Protein AF-A0A6D0F652-F1 (afdb_monomer)

pLDDT: mean 85.65, std 10.25, range [52.31, 94.94]

Structure (mmCIF, N/CA/C/O backbone):
data_AF-A0A6D0F652-F1
#
_entry.id   AF-A0A6D0F652-F1
#
loop_
_atom_site.group_PDB
_atom_site.id
_atom_site.type_symbol
_atom_site.label_atom_id
_atom_site.label_alt_id
_atom_site.label_comp_id
_atom_site.label_asym_id
_atom_site.label_entity_id
_atom_site.label_seq_id
_atom_site.pdbx_PDB_ins_code
_atom_site.Cartn_x
_atom_site.Cartn_y
_atom_site.Cartn_z
_atom_site.occupancy
_atom_site.B_iso_or_equiv
_atom_site.auth_seq_id
_atom_site.auth_comp_id
_atom_site.auth_asym_id
_atom_site.auth_atom_id
_atom_site.pdbx_PDB_model_num
ATOM 1 N N . MET A 1 1 ? -7.886 6.660 -19.390 1.00 52.31 1 MET A N 1
ATOM 2 C CA . MET A 1 1 ? -7.093 5.838 -18.451 1.00 52.31 1 MET A CA 1
ATOM 3 C C . MET A 1 1 ? -5.653 5.823 -18.949 1.00 52.31 1 MET A C 1
ATOM 5 O O . MET A 1 1 ? -5.416 5.242 -19.998 1.00 52.31 1 MET A O 1
ATOM 9 N N . VAL A 1 2 ? -4.721 6.505 -18.279 1.00 57.00 2 VAL A N 1
ATOM 10 C CA . VAL A 1 2 ? -3.281 6.433 -18.599 1.00 57.00 2 VAL A CA 1
ATOM 11 C C . VAL A 1 2 ? -2.613 5.591 -17.521 1.00 57.00 2 VAL A C 1
ATOM 13 O O . VAL A 1 2 ? -2.649 5.951 -16.347 1.00 57.00 2 VAL A O 1
ATOM 16 N N . PHE A 1 3 ? -2.022 4.463 -17.907 1.00 61.94 3 PHE A N 1
ATOM 17 C CA . PHE A 1 3 ? -1.198 3.664 -17.004 1.00 61.94 3 PHE A CA 1
ATOM 18 C C . PHE A 1 3 ? 0.114 4.415 -16.738 1.00 61.94 3 PHE A C 1
ATOM 20 O O . PHE A 1 3 ? 0.940 4.562 -17.635 1.00 61.94 3 PHE A O 1
ATOM 27 N N . ARG A 1 4 ? 0.315 4.914 -15.511 1.00 68.69 4 ARG A N 1
ATOM 28 C CA . ARG A 1 4 ? 1.582 5.539 -15.093 1.00 68.69 4 ARG A CA 1
ATOM 29 C C . ARG A 1 4 ? 2.616 4.468 -14.736 1.00 68.69 4 ARG A C 1
ATOM 31 O O . ARG A 1 4 ? 2.716 4.017 -13.588 1.00 68.69 4 ARG A O 1
ATOM 38 N N . MET A 1 5 ? 3.380 4.058 -15.740 1.00 78.38 5 MET A N 1
ATOM 39 C CA . MET A 1 5 ? 4.550 3.194 -15.588 1.00 78.38 5 MET A CA 1
ATOM 40 C C . MET A 1 5 ? 5.810 4.037 -15.348 1.00 78.38 5 MET A C 1
ATOM 42 O O . MET A 1 5 ? 5.898 5.170 -15.811 1.00 78.38 5 MET A O 1
ATOM 46 N N . SER A 1 6 ? 6.764 3.487 -14.599 1.00 82.62 6 SER A N 1
ATOM 47 C CA . SER A 1 6 ? 8.073 4.089 -14.316 1.00 82.62 6 SER A CA 1
ATOM 48 C C . SER A 1 6 ? 9.161 3.111 -14.736 1.00 82.62 6 SER A C 1
ATOM 50 O O . SER A 1 6 ? 9.004 1.913 -14.517 1.00 82.62 6 SER A O 1
ATOM 52 N N . GLU A 1 7 ? 10.264 3.597 -15.297 1.00 90.19 7 GLU A N 1
ATOM 53 C CA . GLU A 1 7 ? 11.455 2.780 -15.594 1.00 90.19 7 GLU A CA 1
ATOM 54 C C . GLU A 1 7 ? 12.284 2.477 -14.336 1.00 90.19 7 GLU A C 1
ATOM 56 O O . GLU A 1 7 ? 13.176 1.636 -14.347 1.00 90.19 7 GLU A O 1
ATOM 61 N N . GLN A 1 8 ? 11.979 3.154 -13.230 1.00 91.06 8 GLN A N 1
ATOM 62 C CA . GLN A 1 8 ? 12.623 2.960 -11.936 1.00 91.06 8 GLN A CA 1
ATOM 63 C C . GLN A 1 8 ? 11.710 2.166 -10.995 1.00 91.06 8 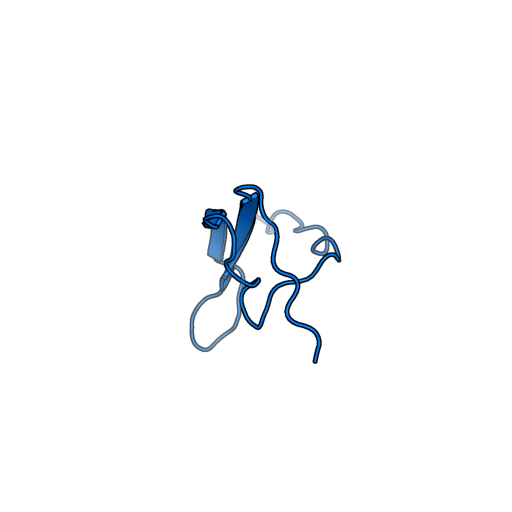GLN A C 1
ATOM 65 O O . GLN A 1 8 ? 10.482 2.335 -11.065 1.00 91.06 8 GLN A O 1
ATOM 70 N N . PRO A 1 9 ? 12.285 1.346 -10.092 1.00 92.38 9 PRO A N 1
ATOM 71 C CA . PRO A 1 9 ? 11.520 0.716 -9.027 1.00 92.38 9 PRO A CA 1
ATOM 72 C C . PRO A 1 9 ? 10.914 1.778 -8.110 1.00 92.38 9 PRO A C 1
ATOM 74 O O . PRO A 1 9 ? 11.492 2.846 -7.907 1.00 92.38 9 PRO A O 1
ATOM 77 N N . ARG A 1 10 ? 9.745 1.481 -7.547 1.00 92.06 10 ARG A N 1
ATOM 78 C CA . ARG A 1 10 ? 9.030 2.381 -6.638 1.00 92.06 10 ARG A CA 1
ATOM 79 C C . ARG A 1 10 ? 8.646 1.634 -5.375 1.00 92.06 10 ARG A C 1
ATOM 81 O O . ARG A 1 10 ? 8.246 0.479 -5.454 1.00 92.06 10 ARG A O 1
ATOM 88 N N . THR A 1 11 ? 8.708 2.310 -4.240 1.00 93.44 11 THR A N 1
ATOM 89 C CA . THR A 1 11 ? 8.056 1.851 -3.012 1.00 93.44 11 THR A CA 1
ATOM 90 C C . THR A 1 11 ? 6.827 2.718 -2.799 1.00 93.44 11 THR A C 1
ATOM 92 O O . THR A 1 11 ? 6.918 3.940 -2.917 1.00 93.44 11 THR A O 1
ATOM 95 N N . ILE A 1 12 ? 5.682 2.091 -2.549 1.00 92.00 12 ILE A N 1
ATOM 96 C CA . ILE A 1 12 ? 4.436 2.781 -2.216 1.00 92.00 12 ILE A CA 1
ATOM 97 C C . ILE A 1 12 ? 3.991 2.395 -0.813 1.00 92.00 12 ILE A C 1
ATOM 99 O O . ILE A 1 12 ? 4.181 1.252 -0.400 1.00 92.00 12 ILE A O 1
ATOM 103 N N . THR A 1 13 ? 3.335 3.324 -0.130 1.00 92.94 13 THR A N 1
ATOM 104 C CA . THR A 1 13 ? 2.622 3.029 1.110 1.00 92.94 13 THR A CA 1
ATOM 105 C C . THR A 1 13 ? 1.262 2.417 0.776 1.00 92.94 13 THR A C 1
ATOM 107 O O . THR A 1 13 ? 0.513 2.927 -0.060 1.00 92.94 13 THR A O 1
ATOM 110 N N . ILE A 1 14 ? 0.956 1.291 1.409 1.00 92.38 14 ILE A N 1
ATOM 111 C CA . ILE A 1 14 ? -0.322 0.589 1.356 1.00 92.38 14 ILE A CA 1
ATOM 112 C C . ILE A 1 14 ? -1.081 0.870 2.645 1.00 92.38 14 ILE A C 1
ATOM 114 O O . ILE A 1 14 ? -0.585 0.596 3.733 1.00 92.38 14 ILE A O 1
ATOM 118 N N . TYR A 1 15 ? -2.328 1.309 2.502 1.00 91.25 15 TYR A N 1
ATOM 119 C CA . TYR A 1 15 ? -3.303 1.355 3.587 1.00 91.25 15 TYR A CA 1
ATOM 120 C C . TYR A 1 15 ? -4.220 0.136 3.467 1.00 91.25 15 TYR A C 1
ATOM 122 O O . TYR A 1 15 ? -4.991 0.017 2.513 1.00 91.25 15 TYR A O 1
ATOM 130 N N . ASN A 1 16 ? -4.102 -0.801 4.405 1.00 91.00 16 ASN A N 1
ATOM 131 C CA . ASN A 1 16 ? -4.905 -2.015 4.427 1.00 91.00 16 ASN A CA 1
ATOM 132 C C . ASN A 1 16 ? -6.283 -1.706 5.003 1.00 91.00 16 ASN A C 1
ATOM 134 O O . ASN A 1 16 ? -6.398 -1.100 6.072 1.00 91.00 16 ASN A O 1
ATOM 138 N N . LEU A 1 17 ? -7.318 -2.162 4.303 1.00 90.75 17 LEU A N 1
ATOM 139 C CA . LEU A 1 17 ? -8.703 -2.026 4.730 1.00 90.75 17 LEU A CA 1
ATOM 140 C C . LEU A 1 17 ? -9.301 -3.408 5.003 1.00 90.75 17 LEU A C 1
ATOM 142 O O . LEU A 1 17 ? -9.040 -4.358 4.259 1.00 90.75 17 LEU A O 1
ATOM 146 N N . LEU A 1 18 ? -10.120 -3.523 6.048 1.00 92.62 18 LEU A N 1
ATOM 147 C CA . LEU A 1 18 ? -10.860 -4.742 6.341 1.00 92.62 18 LEU A CA 1
ATOM 148 C C . LEU A 1 18 ? -11.839 -5.034 5.201 1.00 92.62 18 LEU A C 1
ATOM 150 O O . LEU A 1 18 ? -12.669 -4.199 4.828 1.00 92.62 18 LEU A O 1
ATOM 154 N N . ALA A 1 19 ? -11.759 -6.249 4.662 1.00 92.44 19 ALA A N 1
ATOM 155 C CA . ALA A 1 19 ? -12.665 -6.697 3.619 1.00 92.44 19 ALA A CA 1
ATOM 156 C C . ALA A 1 19 ? -14.115 -6.679 4.134 1.00 92.44 19 ALA A C 1
ATOM 158 O O . ALA A 1 19 ? -14.453 -7.363 5.097 1.00 92.44 19 ALA A O 1
ATOM 159 N N . GLY A 1 20 ? -14.971 -5.897 3.476 1.00 93.44 20 GLY A N 1
ATOM 160 C CA . GLY A 1 20 ? -16.400 -5.789 3.784 1.00 93.44 20 GLY A CA 1
ATOM 161 C C . GLY A 1 20 ? -16.799 -4.481 4.468 1.00 93.44 20 GLY A C 1
ATOM 162 O O . GLY A 1 20 ? -17.829 -3.924 4.100 1.00 93.44 20 GLY A O 1
ATOM 163 N N . THR A 1 21 ? -15.989 -3.956 5.394 1.00 92.38 21 THR A N 1
ATOM 164 C CA . THR A 1 21 ? -16.272 -2.670 6.069 1.00 92.38 21 THR A CA 1
ATOM 165 C C . THR A 1 21 ? -15.478 -1.503 5.488 1.00 92.38 21 THR A C 1
ATOM 167 O O . THR A 1 21 ? -15.883 -0.356 5.650 1.00 92.38 21 THR A O 1
ATOM 170 N N . ASN A 1 22 ? -14.379 -1.781 4.777 1.00 89.00 22 ASN A N 1
ATOM 171 C CA . ASN A 1 22 ? -13.394 -0.787 4.337 1.00 89.00 22 ASN A CA 1
ATOM 172 C C . ASN A 1 22 ? -12.786 0.022 5.496 1.00 89.00 22 ASN A C 1
ATOM 174 O O . ASN A 1 22 ? -12.274 1.121 5.288 1.00 89.00 22 ASN A O 1
ATOM 178 N N . GLU A 1 23 ? -12.834 -0.512 6.715 1.00 88.75 23 GLU A N 1
ATOM 179 C CA . GLU A 1 23 ? -12.200 0.111 7.871 1.00 88.75 23 GLU A CA 1
ATOM 180 C C . GLU A 1 23 ? -10.690 -0.036 7.776 1.00 88.75 23 GLU A C 1
ATOM 182 O O . GLU A 1 23 ? -10.179 -1.100 7.430 1.00 88.75 23 GLU A O 1
ATOM 187 N N . PHE A 1 24 ? -9.971 1.031 8.099 1.00 88.56 24 PHE A N 1
ATOM 188 C CA . PHE A 1 24 ? -8.519 1.003 8.136 1.00 88.56 24 PHE A CA 1
ATOM 189 C C . PHE A 1 24 ? -8.018 0.058 9.237 1.00 88.56 24 PHE A C 1
ATOM 191 O O . PHE A 1 24 ? -8.400 0.198 10.396 1.00 88.56 24 PHE A O 1
ATOM 198 N N . ILE A 1 25 ? -7.147 -0.889 8.873 1.00 92.12 25 ILE A N 1
ATOM 199 C CA . ILE A 1 25 ? -6.589 -1.902 9.790 1.00 92.12 25 ILE A CA 1
ATOM 200 C C . ILE A 1 25 ? -5.063 -1.853 9.909 1.00 92.12 25 ILE A C 1
ATOM 202 O O . ILE A 1 25 ? -4.481 -2.648 10.644 1.00 92.12 25 ILE A O 1
ATOM 206 N N . GLY A 1 26 ? -4.405 -0.938 9.200 1.00 91.00 26 GLY A N 1
ATOM 207 C CA . GLY A 1 26 ? -2.964 -0.732 9.306 1.00 91.00 26 GLY A CA 1
ATOM 208 C C . GLY A 1 26 ? -2.312 -0.361 7.984 1.00 91.00 26 GLY A C 1
ATOM 209 O O . GL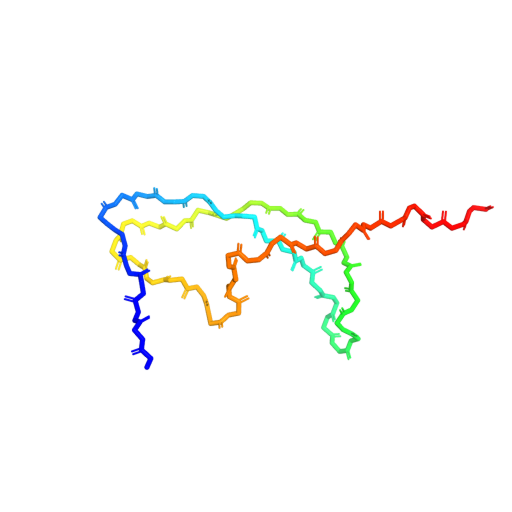Y A 1 26 ? -2.890 -0.516 6.908 1.00 91.00 26 GLY A O 1
ATOM 210 N N . GLU A 1 27 ? -1.079 0.111 8.069 1.00 93.12 27 GLU A N 1
ATOM 211 C CA . GLU A 1 27 ? -0.269 0.517 6.925 1.00 93.12 27 GLU A CA 1
ATOM 212 C C . GLU A 1 27 ? 0.939 -0.404 6.730 1.00 93.12 27 GLU A C 1
ATOM 214 O O . GLU A 1 27 ? 1.338 -1.146 7.629 1.00 93.12 27 GLU A O 1
ATOM 219 N N . GLY A 1 28 ? 1.510 -0.375 5.534 1.00 93.12 28 GLY A N 1
ATOM 220 C CA . GLY A 1 28 ? 2.759 -1.049 5.208 1.00 93.12 28 GLY A CA 1
ATOM 221 C C . GLY A 1 28 ? 3.319 -0.536 3.893 1.00 93.12 28 GLY A C 1
ATOM 222 O O . GLY A 1 28 ? 2.714 0.315 3.250 1.00 93.12 28 GLY A O 1
ATOM 223 N N . ASP A 1 29 ? 4.447 -1.083 3.463 1.00 94.94 29 ASP A N 1
ATOM 224 C CA . ASP A 1 29 ? 5.074 -0.700 2.201 1.00 94.94 29 ASP A CA 1
ATOM 225 C C . ASP A 1 29 ? 5.028 -1.843 1.191 1.00 94.94 29 ASP A C 1
ATOM 227 O O . ASP A 1 29 ? 5.155 -3.020 1.539 1.00 94.94 29 ASP A O 1
ATOM 231 N N . ALA A 1 30 ? 4.894 -1.493 -0.08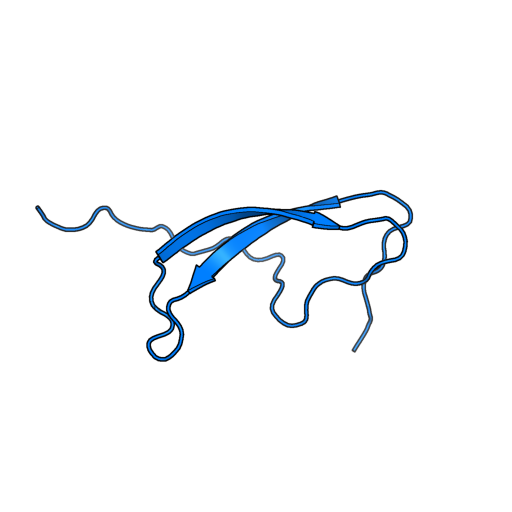5 1.00 92.62 30 ALA A N 1
ATOM 232 C CA . ALA A 1 30 ? 5.017 -2.434 -1.184 1.00 92.62 30 ALA A CA 1
ATOM 233 C C . ALA A 1 30 ? 5.994 -1.955 -2.246 1.00 92.62 30 ALA A C 1
ATOM 235 O O . ALA A 1 30 ? 5.999 -0.799 -2.670 1.00 92.62 30 ALA A O 1
ATOM 236 N N . T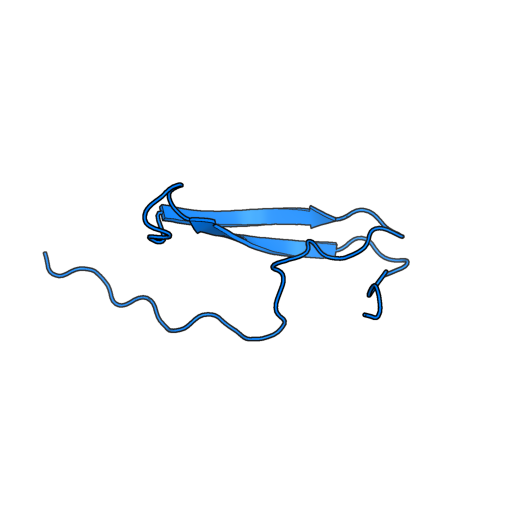YR A 1 31 ? 6.788 -2.910 -2.715 1.00 94.31 31 TYR A N 1
ATOM 237 C CA . TYR A 1 31 ? 7.698 -2.734 -3.827 1.00 94.31 31 TYR A CA 1
ATOM 238 C C . TYR A 1 31 ? 6.968 -2.926 -5.158 1.00 94.31 31 TYR A C 1
ATOM 240 O O . TYR A 1 31 ? 6.313 -3.943 -5.388 1.00 94.31 31 TYR A O 1
ATOM 248 N N . ILE A 1 32 ? 7.134 -1.963 -6.056 1.00 92.62 32 ILE A N 1
ATOM 249 C CA . ILE A 1 32 ? 6.676 -2.009 -7.439 1.00 92.62 32 ILE A CA 1
ATOM 250 C C . ILE A 1 32 ? 7.917 -2.083 -8.337 1.00 92.62 32 ILE A C 1
ATOM 252 O O . ILE A 1 32 ? 8.698 -1.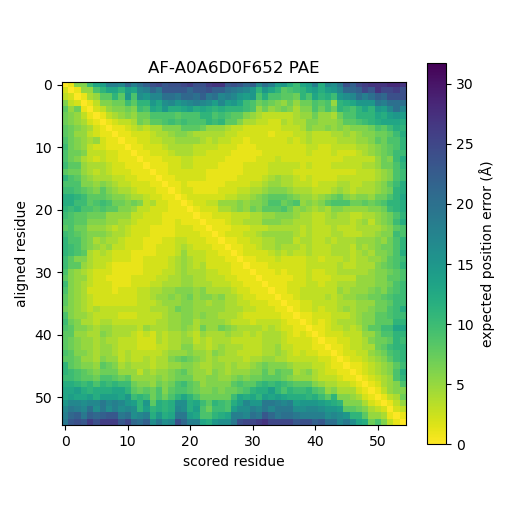123 -8.375 1.00 92.62 32 ILE A O 1
ATOM 256 N N . PRO A 1 33 ? 8.108 -3.186 -9.082 1.00 93.19 33 PRO A N 1
ATOM 257 C CA . PRO A 1 33 ? 9.221 -3.295 -10.010 1.00 93.19 33 PRO A CA 1
ATOM 258 C C . PRO A 1 33 ? 9.102 -2.287 -11.169 1.00 93.19 33 PRO A C 1
ATOM 260 O O . PRO A 1 33 ? 8.007 -1.792 -11.467 1.00 93.19 33 PRO A O 1
ATOM 263 N N . PRO A 1 34 ? 10.217 -1.996 -11.864 1.00 93.44 34 PRO A N 1
ATOM 264 C CA . PRO A 1 34 ? 10.209 -1.216 -13.097 1.00 93.44 34 PRO A CA 1
ATOM 265 C C . PRO A 1 34 ? 9.170 -1.706 -14.108 1.00 93.44 34 PRO A C 1
ATOM 267 O O . PRO A 1 34 ? 8.808 -2.882 -14.144 1.00 93.44 34 PRO A O 1
ATOM 270 N N . HIS A 1 35 ? 8.698 -0.787 -14.945 1.00 90.19 35 HIS A N 1
ATOM 271 C CA . HIS A 1 35 ? 7.741 -1.029 -16.026 1.00 90.19 35 HIS A CA 1
ATOM 272 C C . HIS A 1 35 ? 6.413 -1.662 -15.570 1.00 90.19 35 HIS A C 1
ATOM 274 O O . HIS A 1 35 ? 5.661 -2.193 -16.381 1.00 90.19 35 HIS A O 1
ATOM 280 N N . THR A 1 36 ? 6.091 -1.561 -14.277 1.00 8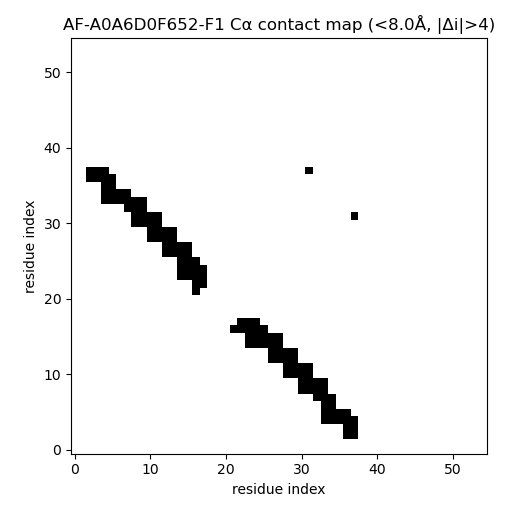9.31 36 THR A N 1
ATOM 281 C CA . THR A 1 36 ? 4.815 -2.003 -13.702 1.00 89.31 36 THR A CA 1
ATOM 282 C C . THR A 1 36 ? 3.937 -0.792 -13.408 1.00 89.31 36 THR A C 1
ATOM 284 O O . THR A 1 36 ? 4.404 0.207 -12.855 1.00 89.31 36 THR A O 1
ATOM 287 N N . GLY A 1 37 ? 2.667 -0.846 -13.818 1.00 88.44 37 GLY A N 1
ATOM 288 C CA . GLY A 1 37 ? 1.687 0.203 -13.529 1.00 88.44 37 GLY A CA 1
ATOM 289 C C . GLY A 1 37 ? 1.342 0.280 -12.040 1.00 88.44 37 GLY A C 1
ATOM 290 O O . GLY A 1 37 ? 1.577 -0.665 -11.291 1.00 88.44 37 GLY A O 1
ATOM 291 N N . LEU A 1 38 ? 0.779 1.408 -11.606 1.00 89.50 38 LEU A N 1
ATOM 292 C CA . LEU A 1 38 ? 0.220 1.505 -10.257 1.00 89.50 38 LEU A CA 1
ATOM 293 C C . LEU A 1 38 ? -1.043 0.628 -10.130 1.00 89.50 38 LEU A C 1
ATOM 295 O O . LEU A 1 38 ? -1.784 0.499 -11.112 1.00 89.50 38 LEU A O 1
ATOM 299 N N . PRO A 1 39 ? -1.307 0.041 -8.948 1.00 87.06 39 PRO A N 1
ATOM 300 C CA . PRO A 1 39 ? -2.574 -0.618 -8.649 1.00 87.06 39 PRO A CA 1
ATOM 301 C C . PRO A 1 39 ? -3.796 0.270 -8.934 1.00 87.06 39 PRO A C 1
ATOM 303 O O . PRO A 1 39 ? -3.733 1.494 -8.847 1.00 87.06 39 PRO A O 1
ATOM 306 N N . ALA A 1 40 ? -4.939 -0.354 -9.231 1.00 86.94 40 ALA A N 1
ATOM 307 C CA . ALA A 1 40 ? -6.160 0.349 -9.644 1.00 86.94 40 ALA A CA 1
ATOM 308 C C . ALA A 1 40 ? -6.694 1.367 -8.613 1.00 86.94 40 ALA A C 1
ATOM 310 O O . ALA A 1 40 ? -7.365 2.317 -9.000 1.00 86.94 40 ALA A O 1
ATOM 311 N N . ASN A 1 41 ? -6.363 1.188 -7.330 1.00 87.69 41 ASN A N 1
ATOM 312 C CA . ASN A 1 41 ? -6.827 2.029 -6.221 1.00 87.69 41 ASN A CA 1
ATOM 313 C C . ASN A 1 41 ? -5.710 2.906 -5.626 1.00 87.69 41 ASN A C 1
ATOM 315 O O . ASN A 1 41 ? -5.784 3.301 -4.465 1.00 87.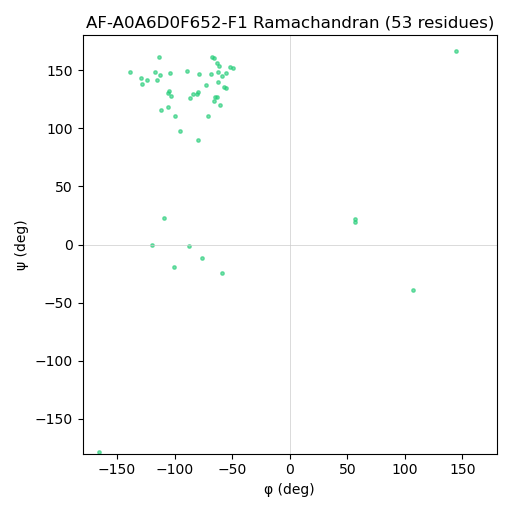69 41 ASN A O 1
ATOM 319 N N . SER A 1 42 ? -4.651 3.184 -6.388 1.00 88.56 42 SER A N 1
ATOM 320 C CA . SER A 1 42 ? -3.603 4.117 -5.967 1.00 88.56 42 SER A CA 1
ATOM 321 C C . SER A 1 42 ? -4.029 5.573 -6.160 1.00 88.56 42 SER A C 1
ATOM 323 O O . SER A 1 42 ? -4.723 5.910 -7.118 1.00 88.56 42 SER A O 1
ATOM 325 N N . THR A 1 43 ? -3.562 6.449 -5.273 1.00 88.44 43 THR A N 1
ATOM 326 C CA . THR A 1 43 ? -3.786 7.897 -5.338 1.00 88.44 43 THR A CA 1
ATOM 327 C C . THR A 1 43 ? -2.507 8.647 -4.968 1.00 88.44 43 THR A C 1
ATOM 329 O O . THR A 1 43 ? -1.724 8.161 -4.156 1.00 88.44 43 THR A O 1
ATOM 332 N N . ASP A 1 44 ? -2.306 9.826 -5.562 1.00 87.69 44 ASP A N 1
ATOM 333 C CA . ASP A 1 44 ? -1.245 10.769 -5.166 1.00 87.69 44 ASP A CA 1
ATOM 334 C C . ASP A 1 44 ? -1.720 11.709 -4.032 1.00 87.69 44 ASP A C 1
ATOM 336 O O . ASP A 1 44 ? -0.985 12.589 -3.588 1.00 87.69 44 ASP A O 1
ATOM 340 N N . ILE A 1 45 ? -2.976 11.568 -3.590 1.00 88.81 45 ILE A N 1
ATOM 341 C CA . ILE A 1 45 ? -3.574 12.361 -2.512 1.00 88.81 45 ILE A CA 1
ATOM 342 C C . ILE A 1 45 ? -3.240 11.691 -1.178 1.00 88.81 45 ILE A C 1
ATOM 344 O O . ILE A 1 45 ? -3.534 10.510 -0.994 1.00 88.81 45 ILE A O 1
ATOM 348 N N . ALA A 1 46 ? -2.653 12.449 -0.249 1.00 84.62 46 ALA A N 1
ATOM 349 C CA . ALA A 1 46 ? -2.378 11.970 1.102 1.00 84.62 46 ALA A CA 1
ATOM 350 C C . ALA A 1 46 ? -3.676 11.534 1.813 1.00 84.62 46 ALA A C 1
ATOM 352 O O . ALA A 1 46 ? -4.727 12.150 1.590 1.00 84.62 46 ALA A O 1
ATOM 353 N N . PRO A 1 47 ? -3.634 10.492 2.662 1.00 82.19 47 PRO A N 1
ATOM 354 C CA . PRO A 1 47 ? -4.795 10.120 3.459 1.00 82.19 47 PRO A CA 1
ATOM 355 C C . PRO A 1 47 ? -5.174 11.255 4.429 1.00 82.19 47 PRO A C 1
ATOM 357 O O . PRO A 1 47 ? -4.322 12.072 4.788 1.00 82.19 47 PRO A O 1
ATOM 360 N N . PRO A 1 48 ? -6.437 11.312 4.880 1.00 83.81 48 PRO A N 1
ATOM 361 C CA . PRO A 1 48 ? -6.805 12.162 6.006 1.00 83.81 48 PRO A CA 1
ATOM 362 C C . PRO A 1 48 ? -6.055 11.730 7.274 1.00 83.81 48 PRO A C 1
ATOM 364 O O . PRO A 1 48 ? -5.713 10.555 7.427 1.00 83.81 48 PRO A O 1
ATOM 367 N N . ASP A 1 49 ? -5.841 12.669 8.197 1.00 83.75 49 ASP A N 1
ATOM 368 C CA . ASP A 1 49 ? -5.264 12.361 9.505 1.00 83.75 49 ASP A CA 1
ATOM 369 C C . ASP A 1 49 ? -6.106 11.303 10.231 1.00 83.75 49 ASP A C 1
ATOM 371 O O . ASP A 1 49 ? -7.337 11.382 10.264 1.00 83.75 49 ASP A O 1
ATOM 375 N N . ILE A 1 50 ? -5.433 10.317 10.825 1.00 76.69 50 ILE A N 1
ATOM 376 C CA . ILE A 1 50 ? -6.062 9.254 11.612 1.00 76.69 50 ILE A CA 1
ATOM 377 C C . ILE A 1 50 ? -6.007 9.693 13.079 1.00 76.69 50 ILE A C 1
ATOM 379 O O . ILE A 1 50 ? -4.958 9.543 13.713 1.00 76.69 50 ILE A O 1
ATOM 383 N N . PRO A 1 51 ? -7.085 10.270 13.644 1.00 79.12 51 PRO A N 1
ATOM 384 C CA . PRO A 1 51 ? -7.088 10.608 15.057 1.00 79.12 51 PRO A CA 1
ATOM 385 C C . PRO A 1 51 ? -6.932 9.325 15.875 1.00 79.12 51 PRO A C 1
ATOM 387 O O . PRO A 1 51 ? -7.525 8.293 15.553 1.00 79.12 51 PRO A O 1
ATOM 390 N N . ALA A 1 52 ? -6.141 9.391 16.947 1.00 76.75 52 ALA A N 1
ATOM 391 C CA . ALA A 1 52 ? -6.079 8.296 17.904 1.00 76.75 52 ALA A CA 1
ATOM 392 C C . ALA A 1 52 ? -7.497 7.993 18.411 1.00 76.75 52 ALA A C 1
ATOM 394 O O . ALA A 1 52 ? -8.259 8.912 18.726 1.00 76.75 52 ALA A O 1
ATOM 395 N N . GLY A 1 53 ? -7.853 6.707 18.466 1.00 68.69 53 GLY A N 1
ATOM 396 C CA . GLY A 1 53 ? -9.119 6.285 19.055 1.00 68.69 53 GLY A CA 1
ATOM 397 C C . GLY A 1 53 ? -9.241 6.799 20.491 1.00 68.69 53 GLY A C 1
ATOM 398 O O . GLY A 1 53 ? -8.243 6.933 21.200 1.00 68.69 53 GLY A O 1
ATOM 399 N N . PHE A 1 54 ? -10.465 7.100 20.917 1.00 65.50 54 PHE A N 1
ATOM 400 C CA . PHE A 1 54 ? -10.729 7.404 22.319 1.00 65.50 54 PHE A CA 1
ATOM 401 C C . PHE A 1 54 ? -10.4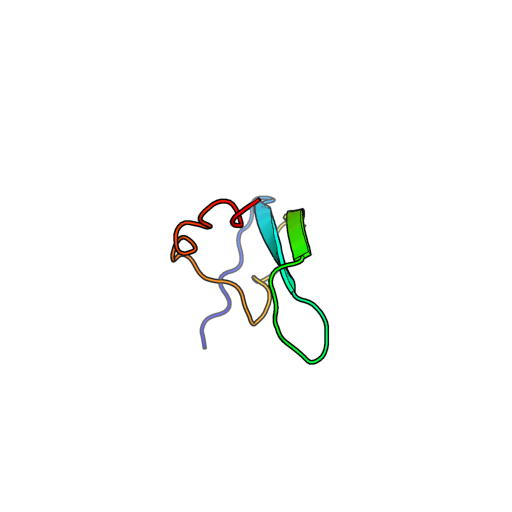69 6.138 23.149 1.00 65.50 54 PHE A C 1
ATOM 403 O O . PHE A 1 54 ? -11.037 5.087 22.849 1.00 65.50 54 PHE A O 1
ATOM 410 N N . VAL A 1 55 ? -9.581 6.246 24.143 1.00 58.94 55 VAL A N 1
ATOM 411 C CA . VAL A 1 55 ? -9.308 5.209 25.155 1.00 58.94 55 VAL A CA 1
ATOM 412 C C . VAL A 1 55 ? -10.239 5.403 26.341 1.00 58.94 55 VAL A C 1
ATOM 414 O O . VAL A 1 55 ? -10.396 6.573 26.761 1.00 58.94 55 VAL A O 1
#

Mean predicted aligned error: 6.09 Å

Secondary structure (DSSP, 8-state):
------SS-EEEEEEEE-TTT--EEEEEEEEE-TT-PPPTT--SSPPPP-PPPP-

Solvent-accessible surface area (backbone a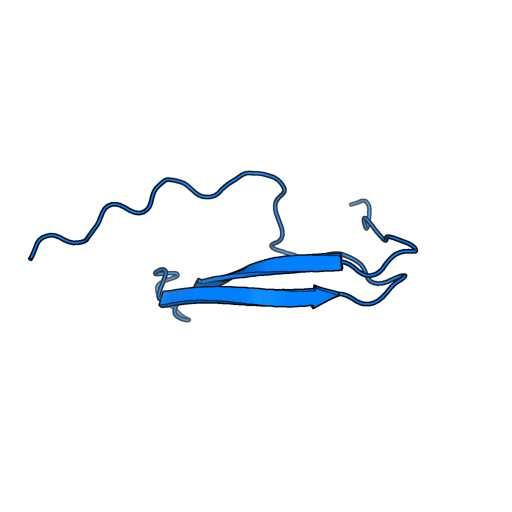toms only — not comparable to full-atom values): 3855 Å² total; per-residue (Å²): 139,80,80,65,54,38,89,56,67,43,77,44,82,42,77,43,51,42,87,92,76,66,44,80,74,49,73,49,77,44,81,42,60,49,72,44,58,68,65,96,86,68,72,96,68,79,78,79,87,79,76,79,76,89,128

Radius of gyration: 13.97 Å; Cα contacts (8 Å, |Δi|>4): 61; chains: 1; bounding box: 29×19×44 Å

InterPro domains:
  IPR060498 Tail fiber assembly protein, N-terminal domain [PF28596] (8-55)

Organism: Escherichia coli (NCBI:txid562)

Foldseek 3Di:
DDFDFAQQKDKDKDFDADPPPRHTDDIDIDIDHHRGGDPPPDDPDDDPDDDDDDD

Nearest PDB structures (foldseek):
  3jv0-assembly1_A-2  TM=6.120E-01  e=6.383E+00  Mus musculus
  3jss-assembly1_A-2  TM=6.113E-01  e=7.243E+00  Mus musculus
  3juz-assembly1_A-2  TM=6.094E-01  e=6.800E+00  Mus musculus
  1u42-assembly1_A-2  TM=6.569E-01  e=8.756E+00  Mus musculus
  6ywy-assembly1_M  TM=3.613E-01  e=2.473E+00  Neurospora crassa

Sequence (55 aa):
MVFRMSEQPRTITIYNLLAGTNEFIGEGDAYIPPHTGLPANSTDIAPPDIPAGFV